Protein AF-A0A838QF39-F1 (afdb_monomer_lite)

Structure (mmCIF, N/CA/C/O backbone):
data_AF-A0A838QF39-F1
#
_entry.id   AF-A0A838QF39-F1
#
loop_
_atom_site.group_PDB
_atom_site.id
_atom_site.type_symbol
_atom_site.label_atom_id
_atom_site.label_alt_id
_atom_site.label_comp_id
_atom_site.label_asym_id
_atom_site.label_entity_id
_atom_site.label_seq_id
_atom_site.pdbx_PDB_ins_code
_atom_site.Cartn_x
_atom_site.Cartn_y
_atom_site.Cartn_z
_atom_site.occupancy
_atom_site.B_iso_or_equiv
_atom_site.auth_seq_id
_atom_site.auth_comp_id
_atom_site.auth_asym_id
_atom_site.auth_atom_id
_atom_site.pdbx_PDB_model_num
ATOM 1 N N . MET A 1 1 ? 7.666 6.618 -20.359 1.00 48.00 1 MET A N 1
ATOM 2 C CA . MET A 1 1 ? 7.905 7.255 -19.048 1.00 48.00 1 MET A CA 1
ATOM 3 C C . MET A 1 1 ? 6.977 6.570 -18.056 1.00 48.00 1 MET A C 1
ATOM 5 O O . MET A 1 1 ? 5.790 6.849 -18.089 1.00 48.00 1 MET A O 1
ATOM 9 N N . PHE A 1 2 ? 7.457 5.598 -17.275 1.00 56.72 2 PHE A N 1
ATOM 10 C CA . PHE A 1 2 ? 6.632 4.972 -16.233 1.00 56.72 2 PHE A CA 1
ATOM 11 C C . PHE A 1 2 ? 6.664 5.883 -15.006 1.00 56.72 2 PHE A C 1
ATOM 13 O O . PHE A 1 2 ? 7.584 5.821 -14.199 1.00 56.72 2 PHE A O 1
ATOM 20 N N . THR A 1 3 ? 5.720 6.819 -14.953 1.00 72.31 3 THR A N 1
ATOM 21 C CA . THR A 1 3 ? 5.642 7.891 -13.955 1.00 72.31 3 THR A CA 1
ATOM 22 C C . THR A 1 3 ? 4.828 7.432 -12.751 1.00 72.31 3 THR A C 1
ATOM 24 O O . THR A 1 3 ? 3.759 7.975 -12.476 1.00 72.31 3 THR A O 1
ATOM 27 N N . TYR A 1 4 ? 5.282 6.389 -12.062 1.00 84.38 4 TYR A N 1
ATOM 28 C CA . TYR A 1 4 ? 4.726 6.110 -10.743 1.00 84.38 4 TYR A CA 1
ATOM 29 C C . TYR A 1 4 ? 5.212 7.216 -9.808 1.00 84.38 4 TYR A C 1
ATOM 31 O O . TYR A 1 4 ? 6.414 7.449 -9.692 1.00 84.38 4 TYR A O 1
ATOM 39 N N . THR A 1 5 ? 4.275 7.938 -9.210 1.00 86.94 5 THR A N 1
ATOM 40 C CA . THR A 1 5 ? 4.539 9.009 -8.248 1.00 86.94 5 THR A CA 1
ATOM 41 C C . THR A 1 5 ? 3.924 8.623 -6.925 1.00 86.94 5 THR A C 1
ATOM 43 O O . THR A 1 5 ? 2.883 7.965 -6.898 1.00 86.94 5 THR A O 1
ATOM 46 N N . ASP A 1 6 ? 4.544 9.050 -5.837 1.00 91.44 6 ASP A N 1
ATOM 47 C CA . ASP A 1 6 ? 4.025 8.851 -4.490 1.00 91.44 6 ASP A CA 1
ATOM 48 C C . ASP A 1 6 ? 2.588 9.367 -4.432 1.00 91.44 6 ASP A C 1
ATOM 50 O O . ASP A 1 6 ? 2.296 10.491 -4.851 1.00 91.44 6 ASP A O 1
ATOM 54 N N . LYS A 1 7 ? 1.673 8.530 -3.953 1.00 90.31 7 LYS A N 1
ATOM 55 C CA . LYS A 1 7 ? 0.290 8.935 -3.731 1.00 90.31 7 LYS A CA 1
ATOM 56 C C . LYS A 1 7 ? -0.147 8.486 -2.352 1.00 90.31 7 LYS A C 1
ATOM 58 O O . LYS A 1 7 ? 0.206 7.398 -1.911 1.00 90.31 7 LYS A O 1
ATOM 63 N N . THR A 1 8 ? -0.924 9.314 -1.676 1.00 92.00 8 THR A N 1
ATOM 64 C CA . THR A 1 8 ? -1.560 8.918 -0.423 1.00 92.00 8 THR A CA 1
ATOM 65 C C . THR A 1 8 ? -2.865 8.211 -0.756 1.00 92.00 8 THR A C 1
ATOM 67 O O . THR A 1 8 ? -3.680 8.740 -1.512 1.00 92.00 8 THR A O 1
ATOM 70 N N . LEU A 1 9 ? -3.052 7.007 -0.228 1.00 91.25 9 LEU A N 1
ATOM 71 C CA . LEU A 1 9 ? -4.301 6.264 -0.321 1.00 91.25 9 LEU A CA 1
ATOM 72 C C . LEU A 1 9 ? -5.009 6.287 1.028 1.00 91.25 9 LEU A C 1
ATOM 74 O O . LEU A 1 9 ? -4.376 6.343 2.079 1.00 91.25 9 LEU A O 1
ATOM 78 N N . THR A 1 10 ? -6.333 6.233 0.991 1.00 92.25 10 THR A N 1
ATOM 79 C CA . THR A 1 10 ? -7.160 6.110 2.189 1.00 92.25 10 THR A CA 1
ATOM 80 C C . THR A 1 10 ? -7.674 4.682 2.272 1.00 92.25 10 THR A C 1
ATOM 82 O O . THR A 1 10 ? -8.292 4.187 1.329 1.00 92.25 10 THR A O 1
ATOM 85 N N . CYS A 1 11 ? -7.432 4.021 3.400 1.00 89.75 11 CYS A N 1
ATOM 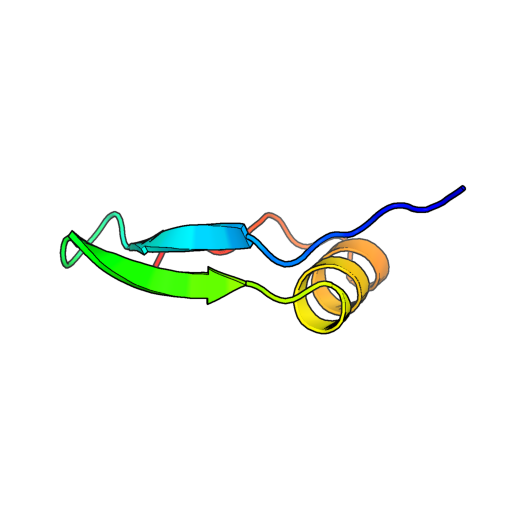86 C CA . CYS A 1 11 ? -7.989 2.706 3.684 1.00 89.75 11 CYS A CA 1
ATOM 87 C C . CYS A 1 11 ? -9.522 2.771 3.677 1.00 89.75 11 CYS A C 1
ATOM 89 O O . CYS A 1 11 ? -10.109 3.576 4.400 1.00 89.75 11 CYS A O 1
ATOM 91 N N . VAL A 1 12 ? -10.181 1.901 2.909 1.00 88.19 12 VAL A N 1
ATOM 92 C CA . VAL A 1 12 ? -11.654 1.863 2.846 1.00 88.19 12 VAL A CA 1
ATOM 93 C C . VAL A 1 12 ? -12.291 1.272 4.107 1.00 88.19 12 VAL A C 1
ATOM 95 O O . VAL A 1 12 ? -13.465 1.517 4.361 1.00 88.19 12 VAL A O 1
ATOM 98 N N . ASP A 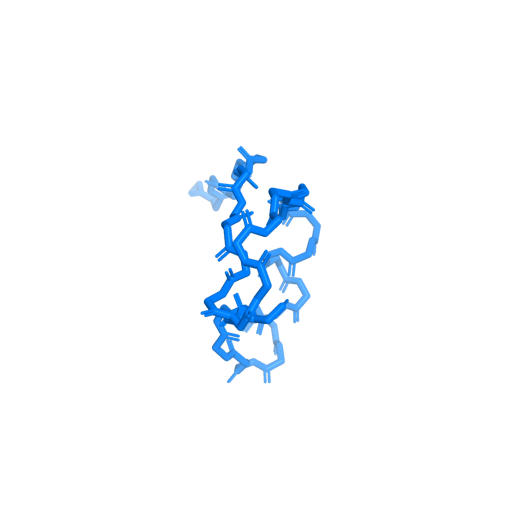1 13 ? -11.526 0.512 4.897 1.00 89.56 13 ASP A N 1
ATOM 99 C CA . ASP A 1 13 ? -12.013 -0.157 6.106 1.00 89.56 13 ASP A CA 1
ATOM 100 C C . ASP A 1 13 ? -11.893 0.725 7.362 1.00 89.56 13 ASP A C 1
ATOM 102 O O . ASP A 1 13 ? -12.786 0.727 8.206 1.00 89.56 13 ASP A O 1
ATOM 106 N N . CYS A 1 14 ? -10.790 1.470 7.513 1.00 92.81 14 CYS A N 1
ATOM 107 C CA . CYS A 1 14 ? -10.504 2.277 8.709 1.00 92.81 14 CYS A CA 1
ATOM 108 C C . CYS A 1 14 ? -10.318 3.775 8.440 1.00 92.81 14 CYS A C 1
ATOM 110 O O . CYS A 1 14 ? -10.032 4.531 9.368 1.00 92.81 14 CYS A O 1
ATOM 112 N N . ASN A 1 15 ? -10.463 4.214 7.188 1.00 90.44 15 ASN A N 1
ATOM 113 C CA . ASN A 1 15 ? -10.388 5.616 6.778 1.00 90.44 15 ASN A CA 1
ATOM 114 C C . ASN A 1 15 ? -9.048 6.312 7.088 1.00 90.44 15 ASN A C 1
ATOM 116 O O . ASN A 1 15 ? -8.977 7.540 7.132 1.00 90.44 15 ASN A O 1
ATOM 120 N N . THR A 1 16 ? -7.993 5.525 7.309 1.00 92.06 16 THR A N 1
ATOM 121 C CA . THR A 1 16 ? -6.639 6.010 7.594 1.00 92.06 16 THR A CA 1
ATOM 122 C C . THR A 1 16 ? -5.873 6.250 6.300 1.00 92.06 16 THR A C 1
ATOM 124 O O . THR A 1 16 ? -5.958 5.457 5.362 1.00 92.06 16 THR A O 1
ATOM 127 N N . GLU A 1 17 ? -5.118 7.341 6.257 1.00 93.06 17 GLU A N 1
ATOM 128 C CA . GLU A 1 17 ? -4.250 7.697 5.139 1.00 93.06 17 GLU A CA 1
ATOM 129 C C . GLU A 1 17 ? -2.902 6.971 5.239 1.00 93.06 17 GLU A C 1
ATOM 131 O O . GLU A 1 17 ? -2.289 6.923 6.306 1.00 93.06 17 GLU A O 1
ATOM 136 N N . PHE A 1 18 ? -2.419 6.421 4.126 1.00 91.44 18 PHE A N 1
ATOM 137 C CA . PHE A 1 18 ? -1.106 5.789 4.035 1.00 91.44 18 PHE A CA 1
ATOM 138 C C . PHE A 1 18 ? -0.399 6.135 2.725 1.00 91.44 18 PHE A C 1
ATOM 140 O O . PHE A 1 18 ? -1.023 6.406 1.698 1.00 91.44 18 PHE A O 1
ATOM 147 N N . SER A 1 19 ? 0.930 6.112 2.762 1.00 91.56 19 SER A N 1
ATOM 148 C CA . SER A 1 19 ? 1.777 6.422 1.613 1.00 91.56 19 SER A CA 1
ATOM 149 C C . SER A 1 19 ? 1.887 5.210 0.690 1.00 91.56 19 SER A C 1
ATOM 151 O O . SER A 1 19 ? 2.459 4.194 1.071 1.00 91.56 19 SER A O 1
ATOM 153 N N . PHE A 1 20 ? 1.383 5.322 -0.535 1.00 92.50 20 PH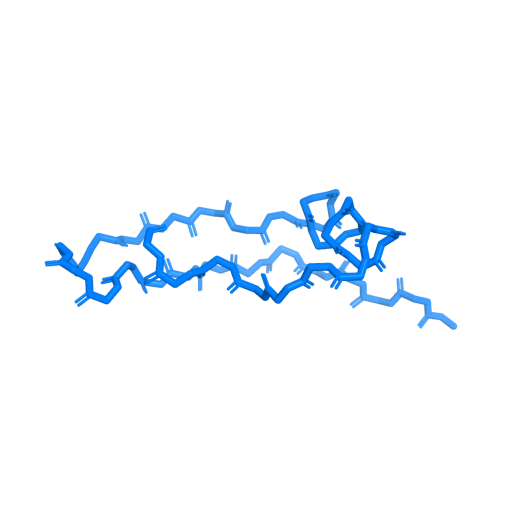E A N 1
ATOM 154 C CA . PHE A 1 20 ? 1.564 4.339 -1.597 1.00 92.50 20 PHE A CA 1
ATOM 155 C C . PHE A 1 20 ? 2.636 4.844 -2.565 1.00 92.50 20 PHE A C 1
ATOM 157 O O . PHE A 1 20 ? 2.383 5.651 -3.468 1.00 92.50 20 PHE A O 1
ATOM 164 N N . THR A 1 21 ? 3.875 4.424 -2.321 1.00 93.75 21 THR A N 1
ATOM 165 C CA . THR A 1 21 ? 5.052 4.977 -2.998 1.00 93.75 21 THR A CA 1
ATOM 166 C C . THR A 1 21 ? 5.155 4.505 -4.447 1.00 93.75 21 THR A C 1
ATOM 168 O O . THR A 1 21 ? 4.502 3.545 -4.864 1.00 93.75 21 THR A O 1
ATOM 171 N N . ALA A 1 22 ? 6.011 5.162 -5.230 1.00 92.19 22 ALA A N 1
ATOM 172 C CA . ALA A 1 22 ? 6.323 4.714 -6.585 1.00 92.19 22 ALA A CA 1
ATOM 173 C C . ALA A 1 22 ? 6.863 3.268 -6.618 1.00 92.19 22 ALA A C 1
ATOM 175 O O . ALA A 1 22 ? 6.508 2.501 -7.513 1.00 92.19 22 ALA A O 1
ATOM 176 N N . SER A 1 23 ? 7.665 2.879 -5.619 1.00 91.44 23 SER A N 1
ATOM 177 C CA . SER A 1 23 ? 8.194 1.516 -5.475 1.00 91.44 23 SER A CA 1
ATOM 178 C C . SER A 1 23 ? 7.095 0.494 -5.182 1.00 91.44 23 SER A C 1
ATOM 180 O O . SER A 1 23 ? 7.099 -0.590 -5.766 1.00 91.44 23 SER A O 1
ATOM 182 N N . ASP A 1 24 ? 6.125 0.838 -4.328 1.00 91.75 24 ASP A N 1
ATOM 183 C CA . ASP A 1 24 ? 4.977 -0.032 -4.047 1.00 91.75 24 ASP A CA 1
ATOM 184 C C . ASP A 1 24 ? 4.119 -0.216 -5.302 1.00 91.75 24 ASP A C 1
ATOM 186 O O . ASP A 1 24 ? 3.768 -1.334 -5.666 1.00 91.75 24 ASP A O 1
ATOM 190 N N . GLN A 1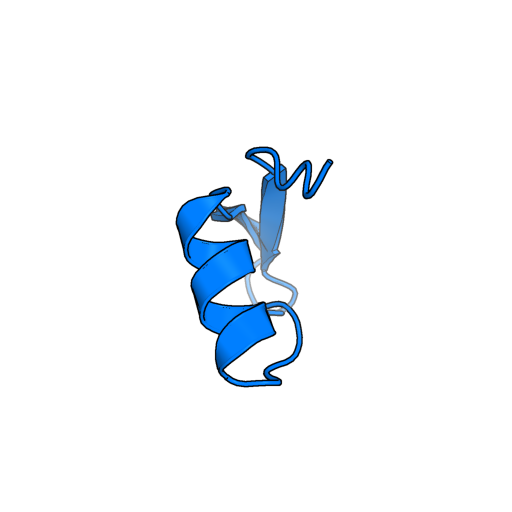 25 ? 3.845 0.867 -6.030 1.00 90.94 25 GLN A N 1
ATOM 191 C CA . GLN A 1 25 ? 3.109 0.812 -7.295 1.00 90.94 25 GLN A CA 1
ATOM 192 C C . GLN A 1 25 ? 3.799 -0.083 -8.324 1.00 90.94 25 GLN A C 1
ATOM 194 O O . GLN A 1 25 ? 3.138 -0.896 -8.969 1.00 90.94 25 GLN A O 1
ATOM 199 N N . GLN A 1 26 ? 5.125 0.022 -8.448 1.00 90.69 26 GLN A N 1
ATOM 200 C CA . GLN A 1 26 ? 5.904 -0.858 -9.314 1.00 90.69 26 GLN A CA 1
ATOM 201 C C . GLN A 1 26 ? 5.807 -2.317 -8.875 1.00 90.69 26 GLN A C 1
ATOM 203 O O . GLN A 1 26 ? 5.517 -3.165 -9.709 1.00 90.69 26 GLN A O 1
ATOM 208 N N . PHE A 1 27 ? 5.972 -2.615 -7.583 1.00 91.31 27 PHE A N 1
ATOM 209 C CA . PHE A 1 27 ? 5.850 -3.978 -7.063 1.00 91.31 27 PHE A CA 1
ATOM 210 C C . PHE A 1 27 ? 4.476 -4.591 -7.365 1.00 91.31 27 PHE A C 1
ATOM 212 O O . PHE A 1 27 ? 4.390 -5.736 -7.809 1.00 91.31 27 PHE A O 1
ATOM 219 N N . TYR A 1 28 ? 3.400 -3.830 -7.163 1.00 91.81 28 TYR A N 1
ATOM 220 C CA . TYR A 1 28 ? 2.040 -4.287 -7.445 1.00 91.81 28 TYR A CA 1
ATOM 221 C C . TYR A 1 28 ? 1.806 -4.480 -8.949 1.00 91.81 28 TYR A C 1
ATOM 223 O O . TYR A 1 28 ? 1.243 -5.500 -9.346 1.00 91.81 28 TYR A O 1
ATOM 231 N N . ALA A 1 29 ? 2.285 -3.555 -9.787 1.00 88.88 29 ALA A N 1
ATOM 232 C CA . ALA A 1 29 ? 2.175 -3.650 -11.241 1.00 88.88 29 ALA A CA 1
ATOM 233 C C . ALA A 1 29 ? 2.933 -4.862 -11.809 1.00 88.88 29 ALA A C 1
ATOM 235 O O . ALA A 1 29 ? 2.387 -5.587 -12.639 1.00 88.88 29 ALA A O 1
ATOM 236 N N . ASP A 1 30 ? 4.151 -5.122 -11.324 1.00 90.25 30 ASP A N 1
ATOM 237 C CA . ASP A 1 30 ? 4.990 -6.252 -11.754 1.00 90.25 30 ASP A CA 1
ATOM 238 C C . ASP A 1 30 ? 4.349 -7.602 -11.391 1.00 90.25 30 ASP A C 1
ATOM 240 O O . ASP A 1 30 ? 4.410 -8.578 -12.135 1.00 90.25 30 ASP A O 1
ATOM 244 N N . ARG A 1 31 ? 3.650 -7.641 -10.252 1.00 91.69 31 ARG A N 1
ATOM 245 C CA . ARG A 1 31 ? 2.926 -8.821 -9.764 1.00 91.69 31 ARG A CA 1
ATOM 246 C C . ARG A 1 31 ? 1.503 -8.950 -10.312 1.00 91.69 31 ARG A C 1
ATOM 248 O O . ARG A 1 31 ? 0.805 -9.883 -9.922 1.00 91.69 31 ARG A O 1
ATOM 255 N N . GLN A 1 32 ? 1.071 -8.039 -11.188 1.00 86.31 32 GLN A N 1
ATOM 256 C CA . GLN A 1 32 ? -0.305 -7.957 -11.700 1.00 86.31 32 GLN A CA 1
ATOM 257 C C . GLN A 1 32 ? -1.358 -7.883 -10.575 1.00 86.31 32 GLN A C 1
ATOM 259 O O . GLN A 1 32 ? -2.485 -8.363 -10.718 1.00 86.31 32 GLN A O 1
ATOM 264 N N . PHE A 1 33 ? -0.995 -7.278 -9.441 1.00 87.62 33 PHE A N 1
ATOM 265 C CA . PHE A 1 33 ? -1.900 -7.015 -8.329 1.00 87.62 33 PHE A CA 1
ATOM 266 C C . PHE A 1 33 ? -2.658 -5.701 -8.535 1.00 87.62 33 PHE A C 1
ATOM 268 O O . PHE A 1 33 ? -2.182 -4.766 -9.175 1.00 87.62 33 PHE A O 1
ATOM 275 N N . SER A 1 34 ? -3.866 -5.633 -7.977 1.00 84.88 34 SER A N 1
ATOM 276 C CA . SER A 1 34 ? -4.646 -4.392 -7.924 1.00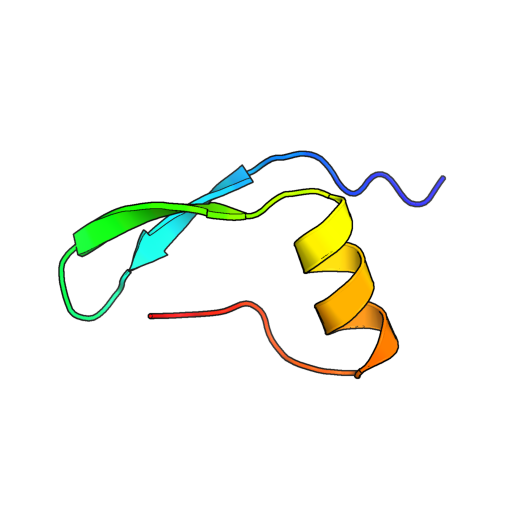 84.88 34 SER A CA 1
ATOM 277 C C . SER A 1 34 ? -4.171 -3.504 -6.776 1.00 84.88 34 SER A C 1
ATOM 279 O O . SER A 1 34 ? -3.691 -4.024 -5.771 1.00 84.88 34 SER A O 1
ATOM 281 N N . GLU A 1 35 ? -4.342 -2.186 -6.904 1.00 81.06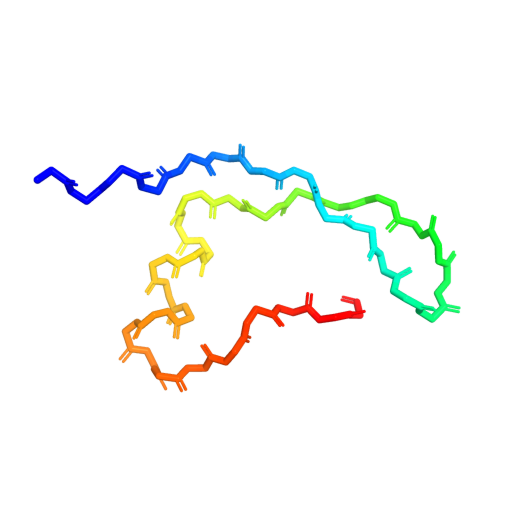 35 GLU A N 1
ATOM 282 C CA . GLU A 1 35 ? -3.984 -1.225 -5.851 1.00 81.06 35 GLU A CA 1
ATOM 283 C C . GLU A 1 35 ? -4.605 -1.610 -4.487 1.00 81.06 35 GLU A C 1
ATOM 285 O O . GLU A 1 35 ? -5.757 -2.071 -4.442 1.00 81.06 35 GLU A O 1
ATOM 290 N N . PRO A 1 36 ? -3.860 -1.441 -3.375 1.00 82.94 36 PRO A N 1
ATOM 291 C CA . PRO A 1 36 ? -4.329 -1.818 -2.048 1.00 82.94 36 PRO A CA 1
ATOM 292 C C . PRO A 1 36 ? -5.527 -0.956 -1.640 1.00 82.94 36 PRO A C 1
ATOM 294 O O . PRO A 1 36 ? -5.499 0.268 -1.746 1.00 82.94 36 PRO A O 1
ATOM 297 N N . ARG A 1 37 ? -6.601 -1.608 -1.180 1.00 76.94 37 ARG A N 1
ATOM 298 C CA . ARG A 1 37 ? -7.842 -0.944 -0.737 1.00 76.94 37 ARG A CA 1
ATOM 299 C C . ARG A 1 37 ? -7.944 -0.810 0.785 1.00 76.94 37 ARG A C 1
ATOM 301 O O . ARG A 1 37 ? -8.902 -0.226 1.269 1.00 76.94 37 ARG A O 1
ATOM 308 N N . ARG A 1 38 ? -6.976 -1.346 1.522 1.00 71.00 38 ARG A N 1
ATOM 309 C CA . ARG A 1 38 ? -6.985 -1.540 2.973 1.00 71.00 38 ARG A CA 1
ATOM 310 C C . ARG A 1 38 ? -5.739 -0.937 3.599 1.00 71.00 38 ARG A C 1
ATOM 312 O O . ARG A 1 38 ? -4.705 -0.951 2.904 1.00 71.00 38 ARG A O 1
#

Foldseek 3Di:
DLDQAWDWDAAPVPRDIDICHSVNVVVCVVVVHDDDND

Secondary structure (DSSP, 8-state):
------EEEE-TTT--EEEE-HHHHHHHHHTTPPPP--

Radius of gyration: 10.43 Å; chains: 1; bounding box: 20×18×28 Å

pLDDT: mean 86.64, std 9.72, range [48.0, 93.75]

Sequence (38 aa):
MFTYTDKTLTCVDCNTEFSFTASDQQFYADRQFSEPRR